Protein AF-A0A3B8X2U0-F1 (afdb_monomer)

pLDDT: mean 86.26, std 19.8, range [30.23, 98.88]

Mean predicted aligned error: 10.4 Å

Foldseek 3Di:
DDDDDDDDPPDDPDPPPPPPPPPPPQQAQDWDWDWDADPVGDDIHTAKIWGAHNNNATAKMFGADPVGTAKMWGFDADPVRQTQKIWIAGPVRHTAKMWGFDADPVRHTAKIWIAGPVRHTPDMDGDDDDDDPDD

Radius of gyration: 26.57 Å; Cα contacts (8 Å, |Δi|>4): 230; chains: 1; bounding box: 84×36×72 Å

Structure (mmCIF, N/CA/C/O backbone):
data_AF-A0A3B8X2U0-F1
#
_entry.id   AF-A0A3B8X2U0-F1
#
loop_
_atom_site.group_PDB
_atom_site.id
_atom_site.type_symbol
_atom_site.label_atom_id
_atom_site.label_alt_id
_atom_site.label_comp_id
_atom_site.label_asym_id
_atom_site.label_entity_id
_atom_site.label_seq_id
_atom_site.pdbx_PDB_ins_code
_atom_site.Cartn_x
_atom_site.Cartn_y
_atom_site.Cartn_z
_atom_site.occupancy
_atom_site.B_iso_or_equiv
_atom_site.auth_seq_id
_atom_site.auth_comp_id
_atom_site.auth_asym_id
_atom_site.auth_atom_id
_atom_site.pdbx_PDB_model_num
ATOM 1 N N . MET A 1 1 ? 64.636 -20.213 53.952 1.00 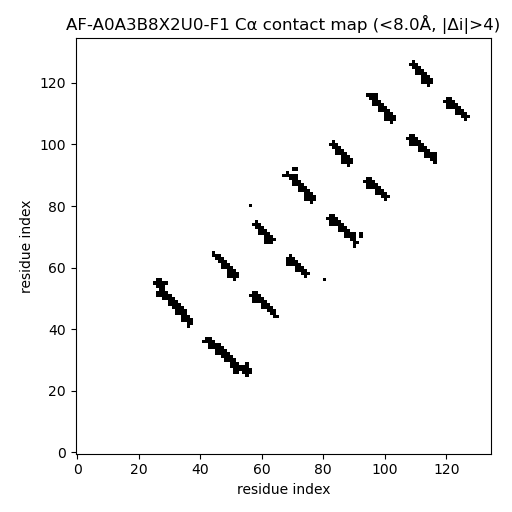46.09 1 MET A N 1
ATOM 2 C CA . MET A 1 1 ? 64.786 -20.760 52.580 1.00 46.09 1 MET A CA 1
ATOM 3 C C . MET A 1 1 ? 63.503 -21.487 52.200 1.00 46.09 1 MET A C 1
ATOM 5 O O . MET A 1 1 ? 63.072 -22.290 53.017 1.00 46.09 1 MET A O 1
ATOM 9 N N . LYS A 1 2 ? 62.954 -21.236 50.995 1.00 30.23 2 LYS A N 1
ATOM 10 C CA . LYS A 1 2 ? 61.635 -21.663 50.437 1.00 30.23 2 LYS A CA 1
ATOM 11 C C . LYS A 1 2 ? 60.567 -20.570 50.551 1.00 30.23 2 LYS A C 1
ATOM 13 O O . LYS A 1 2 ? 60.449 -19.992 51.617 1.00 30.23 2 LYS A O 1
ATOM 18 N N . LYS A 1 3 ? 59.730 -20.262 49.559 1.00 35.09 3 LYS A N 1
ATOM 19 C CA . LYS A 1 3 ? 59.610 -20.566 48.117 1.00 35.09 3 LYS A CA 1
ATOM 20 C C . LYS A 1 3 ? 58.730 -19.425 47.577 1.00 35.09 3 LYS A C 1
ATOM 22 O O . LYS A 1 3 ? 57.723 -19.110 48.200 1.00 35.09 3 LYS A O 1
ATOM 27 N N . TRP A 1 4 ? 59.113 -18.804 46.468 1.00 34.06 4 TRP A N 1
ATOM 28 C CA . TRP A 1 4 ? 58.292 -17.804 45.788 1.00 34.06 4 TRP A CA 1
ATOM 29 C C . TRP A 1 4 ? 57.199 -18.539 45.007 1.00 34.06 4 TRP A C 1
ATOM 31 O O . TRP A 1 4 ? 57.518 -19.435 44.227 1.00 34.06 4 TRP A O 1
ATOM 41 N N . ILE A 1 5 ? 55.930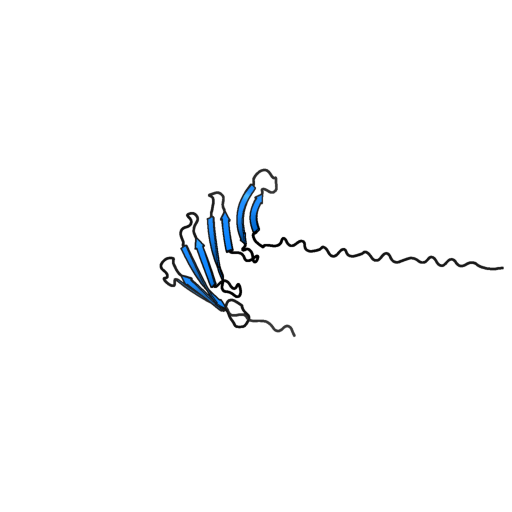 -18.192 45.221 1.00 44.38 5 ILE A N 1
ATOM 42 C CA . ILE A 1 5 ? 54.834 -18.603 44.338 1.00 44.38 5 ILE A CA 1
ATOM 43 C C . ILE A 1 5 ? 54.341 -17.340 43.641 1.00 44.38 5 ILE A C 1
ATOM 45 O O . ILE A 1 5 ? 53.676 -16.499 44.239 1.00 44.38 5 ILE A O 1
ATOM 49 N N . LEU A 1 6 ? 54.719 -17.222 42.368 1.00 41.06 6 LEU A N 1
ATOM 50 C CA . LEU A 1 6 ? 54.038 -16.383 41.394 1.00 41.06 6 LEU A CA 1
ATOM 51 C C . LEU A 1 6 ? 52.610 -16.915 41.232 1.00 41.06 6 LEU A C 1
ATOM 53 O O . LEU A 1 6 ? 52.430 -18.053 40.801 1.00 41.06 6 LEU A O 1
ATOM 57 N N . MET A 1 7 ? 51.604 -16.096 41.527 1.00 38.09 7 MET A N 1
ATOM 58 C CA . MET A 1 7 ? 50.278 -16.283 40.944 1.00 38.09 7 MET A CA 1
ATOM 59 C C . MET A 1 7 ? 50.126 -15.310 39.784 1.00 38.09 7 MET A C 1
ATOM 61 O O . MET A 1 7 ? 50.017 -14.099 39.964 1.00 38.09 7 MET A O 1
ATOM 65 N N . ALA A 1 8 ? 50.159 -15.877 38.581 1.00 41.75 8 ALA A N 1
ATOM 66 C CA . ALA A 1 8 ? 49.764 -15.214 37.357 1.00 41.75 8 ALA A CA 1
ATOM 67 C C . ALA A 1 8 ? 48.284 -14.818 37.467 1.00 41.75 8 ALA A C 1
ATOM 69 O O . ALA A 1 8 ? 47.406 -15.678 37.533 1.00 41.75 8 ALA A O 1
ATOM 70 N N . ALA A 1 9 ? 48.009 -13.515 37.492 1.00 42.97 9 ALA A N 1
ATOM 71 C CA . ALA A 1 9 ? 46.666 -12.996 37.294 1.00 42.97 9 ALA A CA 1
ATOM 72 C C . ALA A 1 9 ? 46.307 -13.172 35.812 1.00 42.97 9 ALA A C 1
ATOM 74 O O . ALA A 1 9 ? 46.669 -12.360 34.962 1.00 42.97 9 ALA A O 1
ATOM 75 N N . LEU A 1 10 ? 45.630 -14.278 35.502 1.00 40.03 10 LEU A N 1
ATOM 76 C CA . LEU A 1 10 ? 45.001 -14.513 34.209 1.00 40.03 10 LEU A CA 1
ATOM 77 C C . LEU A 1 10 ? 43.779 -13.585 34.119 1.00 40.03 10 LEU A C 1
ATOM 79 O O . LEU A 1 10 ? 42.671 -13.942 34.515 1.00 40.03 10 LEU A O 1
ATOM 83 N N . GLY A 1 11 ? 44.008 -12.344 33.688 1.00 41.72 11 GLY A N 1
ATOM 84 C CA . GLY A 1 11 ? 42.946 -11.379 33.436 1.00 41.72 11 GLY A CA 1
ATOM 85 C C . GLY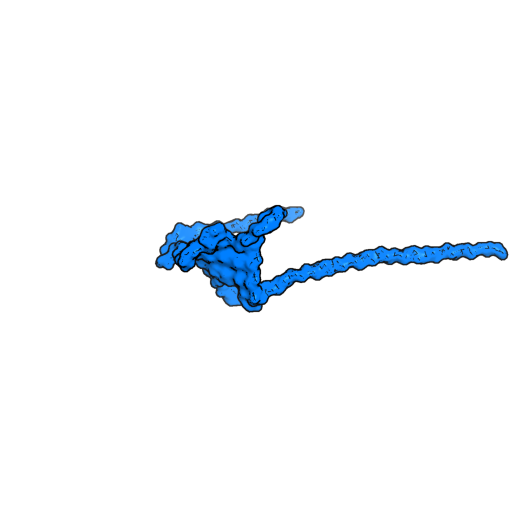 A 1 11 ? 42.049 -11.885 32.312 1.00 41.72 11 GLY A C 1
ATOM 86 O O . GLY A 1 11 ? 42.478 -11.957 31.162 1.00 41.72 11 GLY A O 1
ATOM 87 N N . LEU A 1 12 ? 40.814 -12.253 32.661 1.00 44.03 12 LEU A N 1
ATOM 88 C CA . LEU A 1 12 ? 39.739 -12.533 31.717 1.00 44.03 12 LEU A CA 1
ATOM 89 C C . LEU A 1 12 ? 39.593 -11.345 30.755 1.00 44.03 12 LEU A C 1
ATOM 91 O O . LEU A 1 12 ? 39.121 -10.274 31.137 1.00 44.03 12 LEU A O 1
ATOM 95 N N . PHE A 1 13 ? 39.956 -11.551 29.492 1.00 47.62 13 PHE A N 1
ATOM 96 C CA . PHE A 1 13 ? 39.483 -10.718 28.396 1.00 47.62 13 PHE A CA 1
ATOM 97 C C . PHE A 1 13 ? 37.989 -11.019 28.216 1.00 47.62 13 PHE A C 1
ATOM 99 O O . PHE A 1 13 ? 37.615 -12.024 27.612 1.00 47.62 13 PHE A O 1
ATOM 106 N N . LEU A 1 14 ? 37.120 -10.179 28.780 1.00 48.69 14 LEU A N 1
ATOM 107 C CA . LEU A 1 14 ? 35.721 -10.128 28.360 1.00 48.69 14 LEU A CA 1
ATOM 108 C C . LEU A 1 14 ? 35.706 -9.581 26.927 1.00 48.69 14 LEU A C 1
ATOM 110 O O . LEU A 1 14 ? 36.179 -8.459 26.721 1.00 48.69 14 LEU A O 1
ATOM 114 N N . PRO A 1 15 ? 35.188 -10.309 25.923 1.00 48.44 15 PRO A N 1
ATOM 115 C CA . PRO A 1 15 ? 34.913 -9.678 24.651 1.00 48.44 15 PRO A CA 1
ATOM 116 C C . PRO A 1 15 ? 33.818 -8.641 24.906 1.00 48.44 15 PRO A C 1
ATOM 118 O O . PRO A 1 15 ? 32.704 -8.983 25.307 1.00 48.44 15 PRO A O 1
ATOM 121 N N . LEU A 1 16 ? 34.144 -7.365 24.688 1.00 50.41 16 LEU A N 1
ATOM 122 C CA . LEU A 1 16 ? 33.146 -6.346 24.396 1.00 50.41 16 LEU A CA 1
ATOM 123 C C . LEU A 1 16 ? 32.347 -6.880 23.207 1.00 50.41 16 LEU A C 1
ATOM 125 O O . LEU A 1 16 ? 32.803 -6.824 22.066 1.00 50.41 16 LEU A O 1
ATOM 129 N N . ALA A 1 17 ? 31.173 -7.445 23.482 1.00 56.34 17 ALA A N 1
ATOM 130 C CA . ALA A 1 17 ? 30.149 -7.608 22.475 1.00 56.34 17 ALA A CA 1
ATOM 131 C C . ALA A 1 17 ? 29.809 -6.188 22.028 1.00 56.34 17 ALA A C 1
ATOM 133 O O . ALA A 1 17 ? 29.036 -5.489 22.683 1.00 56.34 17 ALA A O 1
ATOM 134 N N . GLY A 1 18 ? 30.477 -5.724 20.969 1.00 49.34 18 GLY A N 1
ATOM 135 C CA . GLY A 1 18 ? 30.086 -4.517 20.272 1.00 49.34 18 GLY A CA 1
ATOM 136 C C . GLY A 1 18 ? 28.624 -4.708 19.922 1.00 49.34 18 GLY A C 1
ATOM 137 O O . GLY A 1 18 ? 28.290 -5.566 19.105 1.00 49.34 18 GLY A O 1
ATOM 138 N N . GLN A 1 19 ? 27.744 -3.985 20.610 1.00 51.84 19 GLN A N 1
ATOM 139 C CA . GLN A 1 19 ? 26.366 -3.906 20.182 1.00 51.84 19 GLN A CA 1
ATOM 140 C C . GLN A 1 19 ? 26.446 -3.322 18.781 1.00 51.84 19 GLN A C 1
ATOM 142 O O . GLN A 1 19 ? 26.875 -2.181 18.614 1.00 51.84 19 GLN A O 1
ATOM 147 N N . ALA A 1 20 ? 26.136 -4.135 17.772 1.00 50.12 20 ALA A N 1
ATOM 148 C CA . ALA A 1 20 ? 25.879 -3.618 16.448 1.00 50.12 20 ALA A CA 1
ATOM 149 C C . ALA A 1 20 ? 24.769 -2.585 16.646 1.00 50.12 20 ALA A C 1
ATOM 151 O O . ALA A 1 20 ? 23.629 -2.949 16.934 1.00 50.12 20 ALA A O 1
ATOM 152 N N . GLN A 1 21 ? 25.124 -1.298 16.613 1.00 46.69 21 GLN A N 1
ATOM 153 C CA . GLN A 1 21 ? 24.132 -0.255 16.449 1.00 46.69 21 GLN A CA 1
ATOM 154 C C . GLN A 1 21 ? 23.432 -0.616 15.150 1.00 46.69 21 GLN A C 1
ATOM 156 O O . GLN A 1 21 ? 24.053 -0.615 14.086 1.00 46.69 21 GLN A O 1
ATOM 161 N N . ASP A 1 22 ? 22.172 -1.025 15.268 1.00 51.66 22 ASP A N 1
ATOM 162 C CA . ASP A 1 22 ? 21.276 -1.139 14.136 1.00 51.66 22 ASP A CA 1
ATOM 163 C C . ASP A 1 22 ? 21.230 0.257 13.513 1.00 51.66 22 ASP A C 1
ATOM 165 O O . ASP A 1 22 ? 20.518 1.147 13.977 1.00 51.66 22 ASP A O 1
ATOM 169 N N . ASN A 1 23 ? 22.091 0.491 12.520 1.00 58.97 23 ASN A N 1
ATOM 170 C CA . ASN A 1 23 ? 22.091 1.687 11.692 1.00 58.97 23 ASN A CA 1
ATOM 171 C C . ASN A 1 23 ? 20.881 1.594 10.757 1.00 58.97 23 ASN A C 1
ATOM 173 O O . ASN A 1 23 ? 21.008 1.591 9.531 1.00 58.97 23 ASN A O 1
ATOM 177 N N . GLN A 1 24 ? 19.690 1.464 11.341 1.00 69.56 24 GLN A N 1
ATOM 178 C CA . GLN A 1 24 ? 18.444 1.513 10.618 1.00 69.56 24 GLN A CA 1
ATOM 179 C C . GLN A 1 24 ? 18.325 2.932 10.075 1.00 69.56 24 GLN A C 1
ATOM 181 O O . GLN A 1 24 ? 18.129 3.889 10.823 1.00 69.56 24 GLN A O 1
ATOM 186 N N . LEU A 1 25 ? 18.516 3.061 8.761 1.00 77.06 25 LEU A N 1
ATOM 187 C CA . LEU A 1 25 ? 18.392 4.321 8.039 1.00 77.06 25 LEU A CA 1
ATOM 188 C C . LEU A 1 25 ? 17.108 5.038 8.473 1.00 77.06 25 LEU A C 1
ATOM 190 O O . LEU A 1 25 ? 16.016 4.464 8.387 1.00 77.06 25 LEU A O 1
ATOM 194 N N . ASP A 1 26 ? 17.243 6.288 8.924 1.00 89.56 26 ASP A N 1
ATOM 195 C CA . ASP A 1 26 ? 16.085 7.119 9.240 1.00 89.56 26 ASP A CA 1
ATOM 196 C C . ASP A 1 26 ? 15.247 7.284 7.964 1.00 89.56 26 ASP A C 1
ATOM 198 O O . ASP A 1 26 ? 15.733 7.730 6.923 1.00 89.56 26 ASP A O 1
ATOM 202 N N . LYS A 1 27 ? 13.977 6.877 8.028 1.00 92.44 27 LYS A N 1
ATOM 203 C CA . LYS A 1 27 ? 13.074 6.866 6.872 1.00 92.44 27 LYS A CA 1
ATOM 204 C C . LYS A 1 27 ? 12.465 8.236 6.582 1.00 92.44 27 LYS A C 1
ATOM 206 O O . LYS A 1 27 ? 11.654 8.353 5.669 1.00 92.44 27 LYS A O 1
ATOM 211 N N . LYS A 1 28 ? 12.795 9.277 7.343 1.00 95.50 28 LYS A N 1
ATOM 212 C CA . LYS A 1 28 ? 12.270 10.629 7.111 1.00 95.50 28 LYS A CA 1
ATOM 213 C C . LYS A 1 28 ? 12.778 11.203 5.791 1.00 95.50 28 LYS A C 1
ATOM 215 O O . LYS A 1 28 ? 13.974 11.193 5.529 1.00 95.50 28 LYS A O 1
ATOM 220 N N . ASN A 1 29 ? 11.863 11.748 4.986 1.00 94.44 29 ASN A N 1
ATOM 221 C CA . ASN A 1 29 ? 12.157 12.339 3.672 1.00 94.44 29 ASN A CA 1
ATOM 222 C C . ASN A 1 29 ? 12.949 11.402 2.743 1.00 94.44 29 ASN A C 1
ATOM 224 O O . ASN A 1 29 ? 13.764 11.850 1.938 1.00 94.44 29 ASN A O 1
ATOM 228 N N . LEU A 1 30 ? 12.728 10.093 2.873 1.00 96.75 30 LEU A N 1
ATOM 229 C CA . LEU A 1 30 ? 13.494 9.084 2.160 1.00 96.75 30 LEU A CA 1
ATOM 230 C C . LEU A 1 30 ? 12.748 8.598 0.915 1.00 96.75 30 LEU A C 1
ATOM 232 O O . LEU A 1 30 ? 11.539 8.359 0.942 1.00 96.75 30 LEU A O 1
ATOM 236 N N . VAL A 1 31 ? 13.498 8.371 -0.161 1.00 97.88 31 VAL A N 1
ATOM 237 C CA . VAL A 1 31 ? 13.055 7.591 -1.320 1.00 97.88 31 VAL A CA 1
ATOM 238 C C . VAL A 1 31 ? 13.955 6.368 -1.425 1.00 97.88 31 VAL A C 1
ATOM 240 O O . VAL A 1 31 ? 15.163 6.499 -1.611 1.00 97.88 31 VAL A O 1
ATOM 243 N N . ILE A 1 32 ? 13.368 5.180 -1.313 1.00 97.56 32 ILE A N 1
ATOM 244 C CA . ILE A 1 32 ? 14.069 3.907 -1.494 1.00 97.56 32 ILE A CA 1
ATOM 245 C C . ILE A 1 32 ? 13.775 3.400 -2.904 1.00 97.56 32 ILE A C 1
ATOM 247 O O . ILE A 1 32 ? 12.612 3.329 -3.298 1.00 97.56 32 ILE A O 1
ATOM 251 N N . LYS A 1 33 ? 14.825 3.046 -3.653 1.00 97.38 33 LYS A N 1
ATOM 252 C CA . LYS A 1 33 ? 14.722 2.335 -4.934 1.00 97.38 33 LYS A CA 1
ATOM 253 C C . LYS A 1 33 ? 15.300 0.936 -4.774 1.00 97.38 33 LYS A C 1
ATOM 255 O O . LYS A 1 33 ? 16.496 0.794 -4.519 1.00 97.38 33 LYS A O 1
ATOM 260 N N . GLU A 1 34 ? 14.461 -0.067 -4.947 1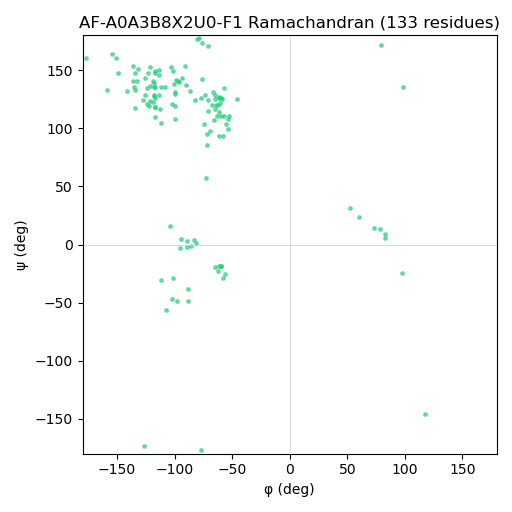.00 96.38 34 GLU A N 1
ATOM 261 C CA . GLU A 1 34 ? 14.806 -1.482 -4.881 1.00 96.38 34 GLU A CA 1
ATOM 262 C C . GLU A 1 34 ? 14.949 -2.012 -6.305 1.00 96.38 34 GLU A C 1
ATOM 264 O O . GLU A 1 34 ? 14.188 -1.643 -7.201 1.00 96.38 34 GLU A O 1
ATOM 269 N N . TRP A 1 35 ? 15.963 -2.839 -6.534 1.00 95.31 35 TRP A N 1
ATOM 270 C CA . TRP A 1 35 ? 16.317 -3.303 -7.867 1.00 95.31 35 TRP A CA 1
ATOM 271 C C . TRP A 1 35 ? 16.571 -4.802 -7.853 1.00 95.31 35 TRP A C 1
ATOM 273 O O . TRP A 1 35 ? 17.374 -5.282 -7.051 1.00 95.31 35 TRP A O 1
ATOM 283 N N . ASN A 1 36 ? 15.987 -5.511 -8.811 1.00 92.69 36 ASN A N 1
ATOM 284 C CA . ASN A 1 36 ? 16.305 -6.907 -9.067 1.00 92.69 36 ASN A CA 1
ATOM 285 C C . ASN A 1 36 ? 17.559 -6.975 -9.938 1.00 92.69 36 ASN A C 1
ATOM 287 O O . ASN A 1 36 ? 17.609 -6.377 -11.013 1.00 92.69 36 ASN A O 1
ATOM 291 N N . THR A 1 37 ? 18.579 -7.686 -9.462 1.00 91.31 37 THR A N 1
ATOM 292 C CA . THR A 1 37 ? 19.849 -7.872 -10.176 1.00 91.31 37 THR A CA 1
ATOM 293 C C . THR A 1 37 ? 20.038 -9.349 -10.487 1.00 91.31 37 THR A C 1
ATOM 295 O O . THR A 1 37 ? 19.802 -10.189 -9.619 1.00 91.31 37 THR A O 1
ATOM 298 N N . ASP A 1 38 ? 20.456 -9.667 -11.713 1.00 86.62 38 ASP A N 1
ATOM 299 C CA . ASP A 1 38 ? 20.806 -11.041 -12.085 1.00 86.62 38 ASP A CA 1
ATOM 300 C C . ASP A 1 38 ? 21.919 -11.576 -11.155 1.00 86.62 38 ASP A C 1
ATOM 302 O O . ASP A 1 38 ? 22.902 -10.860 -10.931 1.00 86.62 38 ASP A O 1
ATOM 306 N N 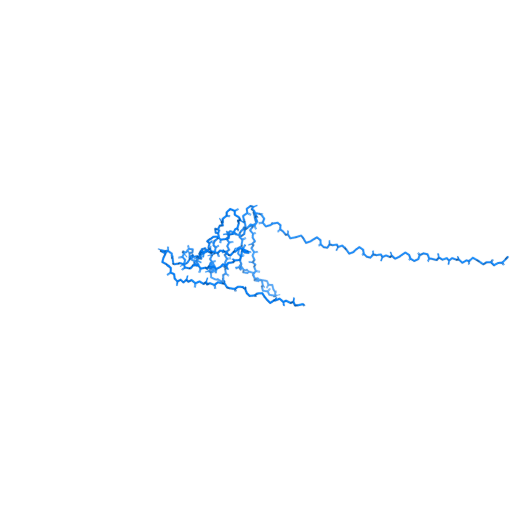. PRO A 1 39 ? 21.819 -12.810 -10.621 1.00 88.44 39 PRO A N 1
ATOM 307 C CA . PRO A 1 39 ? 22.849 -13.390 -9.755 1.00 88.44 39 PRO A CA 1
ATOM 308 C C . PRO A 1 39 ? 24.254 -13.451 -10.376 1.00 88.44 39 PRO A C 1
ATOM 310 O O . PRO A 1 39 ? 25.244 -13.478 -9.650 1.00 88.44 39 PRO A O 1
ATOM 313 N N . ARG A 1 40 ? 24.357 -13.484 -11.709 1.00 88.44 40 ARG A N 1
ATOM 314 C CA . ARG A 1 40 ? 25.615 -13.479 -12.473 1.00 88.44 40 ARG A CA 1
ATOM 315 C C . ARG A 1 40 ? 26.106 -12.063 -12.798 1.00 88.44 40 ARG A C 1
ATOM 317 O O . ARG A 1 40 ? 27.177 -11.910 -13.379 1.00 88.44 40 ARG A O 1
ATOM 324 N N . GLY A 1 41 ? 25.350 -11.038 -12.406 1.00 80.94 41 GLY A N 1
ATOM 325 C CA . GLY A 1 41 ? 25.610 -9.638 -12.717 1.00 80.94 41 GLY A CA 1
ATOM 326 C C . GLY A 1 41 ? 25.176 -9.240 -14.132 1.00 80.94 41 GLY A C 1
ATOM 327 O O . GLY A 1 41 ? 24.791 -10.061 -14.957 1.00 80.94 41 GLY A O 1
ATOM 328 N N . GLY A 1 42 ? 25.223 -7.936 -14.416 1.00 78.81 42 GLY A N 1
ATOM 329 C CA . GLY A 1 42 ? 25.070 -7.393 -15.773 1.00 78.81 42 GLY A CA 1
ATOM 330 C C . GLY A 1 42 ? 23.674 -6.887 -16.152 1.00 78.81 42 GLY A C 1
ATOM 331 O O . GLY A 1 42 ? 23.585 -5.980 -16.973 1.00 78.81 42 GLY A O 1
ATOM 332 N N . HIS A 1 43 ? 22.599 -7.369 -15.521 1.00 86.06 43 HIS A N 1
ATOM 333 C CA . HIS A 1 43 ? 21.247 -6.838 -15.734 1.00 86.06 43 HIS A CA 1
ATOM 334 C C . HIS A 1 43 ? 20.598 -6.428 -14.412 1.00 86.06 43 HIS A C 1
ATOM 336 O O . HIS A 1 43 ? 20.577 -7.201 -13.452 1.00 86.06 43 HIS A O 1
ATOM 342 N N . LYS A 1 44 ? 20.080 -5.196 -14.367 1.00 90.50 44 LYS A N 1
ATOM 343 C CA . LYS A 1 44 ? 19.459 -4.595 -13.187 1.00 90.50 44 LYS A CA 1
ATOM 344 C C . LYS A 1 44 ? 18.153 -3.922 -13.593 1.00 90.50 44 LYS A C 1
ATOM 346 O O . LYS A 1 44 ? 18.167 -2.977 -14.378 1.00 90.50 44 LYS A O 1
ATOM 351 N N . VAL A 1 45 ? 17.041 -4.397 -13.044 1.00 92.19 45 VAL A N 1
ATOM 352 C CA . VAL A 1 45 ? 15.693 -3.880 -13.319 1.00 92.19 45 VAL A CA 1
ATOM 353 C C . VAL A 1 45 ? 15.164 -3.212 -12.064 1.00 92.19 45 VAL A C 1
ATOM 355 O O . VAL A 1 45 ? 15.338 -3.735 -10.963 1.00 92.19 45 VAL A O 1
ATOM 358 N N . LEU A 1 46 ? 14.567 -2.030 -12.214 1.00 95.81 46 LEU A N 1
ATOM 359 C CA . LEU A 1 46 ? 13.894 -1.367 -11.102 1.00 95.81 46 LEU A CA 1
ATOM 360 C C . LEU A 1 46 ? 12.699 -2.227 -10.695 1.00 95.81 46 LEU A C 1
ATOM 362 O O . LEU A 1 46 ? 11.918 -2.604 -11.560 1.00 95.81 46 LEU A O 1
ATOM 366 N N . ASP A 1 47 ? 12.588 -2.542 -9.410 1.00 96.62 47 ASP A N 1
ATOM 367 C CA . ASP A 1 47 ? 11.546 -3.416 -8.871 1.00 96.62 47 ASP A CA 1
ATOM 368 C C . ASP A 1 47 ? 10.528 -2.595 -8.082 1.00 96.62 47 ASP A C 1
ATOM 370 O O . ASP A 1 47 ? 9.354 -2.548 -8.437 1.00 96.62 47 ASP A O 1
ATOM 374 N N . HIS A 1 48 ? 10.994 -1.844 -7.080 1.00 98.12 48 HIS A N 1
ATOM 375 C CA . HIS A 1 48 ? 10.134 -0.992 -6.265 1.00 98.12 48 HIS A CA 1
ATOM 376 C C . HIS A 1 48 ? 10.713 0.405 -6.059 1.00 98.12 48 HIS A C 1
ATOM 378 O O . HIS A 1 48 ? 11.923 0.612 -5.944 1.00 98.12 48 HIS A O 1
ATOM 384 N N . VAL A 1 49 ? 9.819 1.386 -5.965 1.00 98.56 49 VAL A N 1
ATOM 385 C CA . VAL A 1 49 ? 10.123 2.717 -5.440 1.00 98.56 49 VAL A CA 1
ATOM 386 C C . VAL A 1 49 ? 9.175 3.004 -4.288 1.00 98.56 49 VAL A C 1
ATOM 388 O O . VAL A 1 49 ? 7.960 3.019 -4.472 1.00 98.56 49 VAL A O 1
ATOM 391 N N . THR A 1 50 ? 9.732 3.261 -3.107 1.00 98.50 50 THR A N 1
ATOM 392 C CA . THR A 1 50 ? 8.969 3.631 -1.913 1.00 98.50 50 THR A CA 1
ATOM 393 C C . THR A 1 50 ? 9.352 5.031 -1.458 1.00 98.50 50 THR A C 1
ATOM 395 O O . THR A 1 50 ? 10.522 5.300 -1.187 1.00 98.50 50 THR A O 1
ATOM 398 N N . THR A 1 51 ? 8.356 5.898 -1.297 1.00 98.50 51 THR A N 1
ATOM 399 C CA . THR A 1 51 ? 8.537 7.272 -0.812 1.00 98.50 51 THR A CA 1
ATOM 400 C C . THR A 1 51 ? 7.992 7.405 0.605 1.00 98.50 51 THR A C 1
ATOM 402 O O . THR A 1 51 ? 6.886 6.938 0.910 1.00 98.50 51 THR A O 1
ATOM 405 N N . TYR A 1 52 ? 8.752 8.078 1.466 1.00 97.31 52 TYR A N 1
ATOM 406 C CA . TYR A 1 52 ? 8.422 8.322 2.865 1.00 97.31 52 TYR A CA 1
ATOM 407 C C . TYR A 1 52 ? 8.271 9.820 3.167 1.00 97.31 52 TYR A C 1
ATOM 409 O O . TYR A 1 52 ? 8.940 10.669 2.582 1.00 97.31 52 TYR A O 1
ATOM 417 N N . SER A 1 53 ? 7.377 10.140 4.101 1.00 95.56 53 SER A N 1
ATOM 418 C CA . SER A 1 53 ? 7.106 11.495 4.590 1.00 95.56 53 SER A CA 1
ATOM 419 C C . SER A 1 53 ? 8.258 12.052 5.447 1.00 95.56 53 SER A C 1
ATOM 421 O O . SER A 1 53 ? 9.123 11.291 5.894 1.00 95.56 53 SER A O 1
ATOM 423 N N . PRO A 1 54 ? 8.228 13.350 5.810 1.00 94.88 54 PRO A N 1
ATOM 424 C CA . PRO A 1 54 ? 9.137 13.921 6.810 1.00 94.88 54 PRO A CA 1
ATOM 425 C C . PRO A 1 54 ? 9.050 13.274 8.197 1.00 94.88 54 PRO A C 1
ATOM 427 O O . PRO A 1 54 ? 9.965 13.424 8.998 1.00 94.88 54 PRO A O 1
ATOM 430 N N . SER A 1 55 ? 7.959 12.561 8.490 1.00 93.00 55 SER A N 1
ATOM 431 C CA . SER A 1 55 ? 7.764 11.790 9.724 1.00 93.00 55 SER A CA 1
ATOM 432 C C . SER A 1 55 ? 8.158 10.312 9.586 1.00 93.00 55 SER A C 1
ATOM 434 O O . SER A 1 55 ? 7.948 9.536 10.513 1.00 93.00 55 SER A O 1
ATOM 436 N N . GLY A 1 56 ? 8.714 9.902 8.439 1.00 94.38 56 GLY A N 1
ATOM 437 C CA . GLY A 1 56 ? 9.169 8.531 8.188 1.00 94.38 56 GLY A CA 1
ATOM 438 C C . GLY A 1 56 ? 8.050 7.543 7.850 1.00 94.38 56 GLY A C 1
ATOM 439 O O . GLY A 1 56 ? 8.258 6.330 7.859 1.00 94.38 56 GLY A O 1
ATOM 440 N N . GLN A 1 57 ? 6.850 8.034 7.541 1.00 95.38 57 GLN A N 1
ATOM 441 C CA . GLN A 1 57 ? 5.707 7.202 7.175 1.00 95.38 57 GLN A CA 1
ATOM 442 C C . GLN A 1 57 ? 5.681 6.977 5.663 1.00 95.38 57 GLN A C 1
ATOM 444 O O . GLN A 1 57 ? 5.853 7.915 4.892 1.00 95.38 57 GLN A O 1
ATOM 449 N N . LYS A 1 58 ? 5.406 5.748 5.214 1.00 96.31 58 LYS A N 1
ATOM 450 C CA . LYS A 1 58 ? 5.223 5.451 3.783 1.00 96.31 58 LYS A CA 1
ATOM 451 C C . LYS A 1 58 ? 4.033 6.250 3.228 1.00 96.31 58 LYS A C 1
ATOM 453 O O . LYS A 1 58 ? 2.934 6.138 3.788 1.00 96.31 58 LYS A O 1
ATOM 458 N N . ILE A 1 59 ? 4.256 7.002 2.146 1.00 97.81 59 ILE A N 1
ATOM 459 C CA . ILE A 1 59 ? 3.236 7.810 1.446 1.00 97.81 59 ILE A CA 1
ATOM 460 C C . ILE A 1 59 ? 2.901 7.274 0.052 1.00 97.81 59 ILE A C 1
ATOM 462 O O . ILE A 1 59 ? 1.754 7.386 -0.382 1.00 97.81 59 ILE A O 1
ATOM 466 N N . GLU A 1 60 ? 3.864 6.650 -0.626 1.00 98.44 60 GLU A N 1
ATOM 467 C CA . GLU A 1 60 ? 3.683 6.096 -1.967 1.00 98.44 60 GLU A CA 1
ATOM 468 C C . GLU A 1 60 ? 4.571 4.864 -2.162 1.00 98.44 60 GLU A C 1
ATOM 470 O O . GLU A 1 60 ? 5.657 4.767 -1.587 1.00 98.44 60 GLU A O 1
ATOM 475 N N . GLU A 1 61 ? 4.083 3.922 -2.958 1.00 98.56 61 GLU A N 1
ATOM 476 C CA . GLU A 1 61 ? 4.795 2.716 -3.364 1.00 98.56 61 GLU A CA 1
ATOM 477 C C 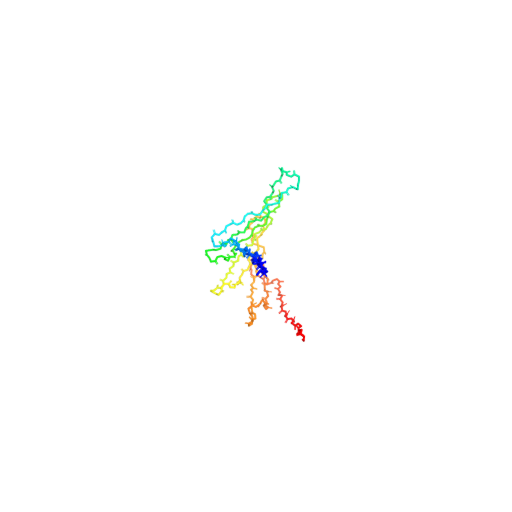. GLU A 1 61 ? 4.468 2.422 -4.824 1.00 98.56 61 GLU A C 1
ATOM 479 O O . GLU A 1 61 ? 3.300 2.458 -5.218 1.00 98.56 61 GLU A O 1
ATOM 484 N N . ILE A 1 62 ? 5.486 2.156 -5.629 1.00 98.69 62 ILE A N 1
ATOM 485 C CA . ILE A 1 62 ? 5.354 1.842 -7.049 1.00 98.69 62 ILE A CA 1
ATOM 486 C C . ILE A 1 62 ? 6.100 0.539 -7.293 1.00 98.69 62 ILE A C 1
ATOM 488 O O . ILE A 1 62 ? 7.287 0.471 -6.984 1.00 98.69 62 ILE A O 1
ATOM 492 N N . GLU A 1 63 ? 5.419 -0.460 -7.848 1.00 98.50 63 GLU A N 1
ATOM 493 C CA . GLU A 1 63 ? 6.057 -1.678 -8.358 1.00 98.50 63 GLU A CA 1
ATOM 494 C C . GLU A 1 63 ? 6.255 -1.534 -9.865 1.00 98.50 63 GLU A C 1
ATOM 496 O O . GLU A 1 63 ? 5.385 -1.013 -10.576 1.00 98.50 63 GLU A O 1
ATOM 501 N N . TYR A 1 64 ? 7.391 -2.016 -10.345 1.00 97.94 64 TYR A N 1
ATOM 502 C CA . TYR A 1 64 ? 7.789 -2.027 -11.739 1.00 97.94 64 TYR A CA 1
ATOM 503 C C . TYR A 1 64 ? 7.957 -3.468 -12.226 1.00 97.94 64 TYR A C 1
ATOM 505 O O . TYR A 1 64 ? 8.318 -4.370 -11.477 1.00 97.94 64 TYR A O 1
ATOM 513 N N . ASP A 1 65 ? 7.695 -3.677 -13.507 1.00 93.38 65 ASP A N 1
ATOM 514 C CA . ASP A 1 65 ? 8.029 -4.887 -14.241 1.00 93.38 65 ASP A CA 1
ATOM 515 C C . ASP A 1 65 ? 8.823 -4.526 -15.509 1.00 93.38 65 ASP A C 1
ATOM 517 O O . ASP A 1 65 ? 9.209 -3.374 -15.729 1.00 93.38 65 ASP A O 1
ATOM 521 N N . SER A 1 66 ? 9.088 -5.512 -16.369 1.00 90.06 66 SER A N 1
ATOM 522 C CA . SER A 1 66 ? 9.830 -5.301 -17.618 1.00 90.06 66 SER A CA 1
ATOM 523 C C . SER A 1 66 ? 9.153 -4.331 -18.598 1.00 90.06 66 SER A C 1
ATOM 525 O O . SER A 1 66 ? 9.815 -3.840 -19.507 1.00 90.06 66 SER A O 1
ATOM 527 N N . ALA A 1 67 ? 7.851 -4.068 -18.449 1.00 92.75 67 ALA A N 1
ATOM 528 C CA . ALA A 1 67 ? 7.091 -3.129 -19.272 1.00 92.75 67 ALA A CA 1
ATOM 529 C C . ALA A 1 67 ? 6.983 -1.723 -18.644 1.00 92.75 67 ALA A C 1
ATOM 531 O O . ALA A 1 67 ? 6.434 -0.816 -19.275 1.00 92.75 67 ALA A O 1
ATOM 532 N N . GLY A 1 68 ? 7.513 -1.515 -17.433 1.00 94.94 68 GLY A N 1
ATOM 533 C CA . GLY A 1 68 ? 7.498 -0.238 -16.720 1.00 94.94 68 GLY A CA 1
ATOM 534 C C . GLY A 1 68 ? 6.719 -0.318 -15.411 1.00 94.94 68 GLY A C 1
ATOM 535 O O . GLY A 1 68 ? 6.763 -1.324 -14.717 1.00 94.94 68 GLY A O 1
ATOM 536 N N . GLN A 1 69 ? 6.032 0.759 -15.021 1.00 97.62 69 GLN A N 1
ATOM 537 C CA . GLN A 1 69 ? 5.203 0.740 -13.811 1.00 97.62 69 GLN A CA 1
ATOM 538 C C . GLN A 1 69 ? 4.125 -0.339 -13.947 1.00 97.62 69 GLN A C 1
ATOM 540 O O . GLN A 1 69 ? 3.326 -0.289 -14.874 1.00 97.62 69 GLN A O 1
ATOM 545 N N . LYS A 1 70 ? 4.037 -1.252 -12.987 1.00 97.88 70 LYS A N 1
ATOM 546 C CA . LYS A 1 70 ? 2.997 -2.281 -12.914 1.00 97.88 70 LYS A CA 1
ATOM 547 C C . LYS A 1 70 ? 1.773 -1.769 -12.159 1.00 97.88 70 LYS A C 1
ATOM 549 O O . LYS A 1 70 ? 0.643 -1.866 -12.639 1.00 97.88 70 LYS A O 1
ATOM 554 N N . TRP A 1 71 ? 1.999 -1.173 -10.991 1.00 98.44 71 TRP A N 1
ATOM 555 C CA . TRP A 1 71 ? 0.972 -0.500 -10.195 1.00 98.44 71 TRP A CA 1
ATOM 556 C C . TRP A 1 71 ? 1.587 0.575 -9.303 1.00 98.44 71 TRP A C 1
ATOM 558 O O . TRP A 1 71 ? 2.789 0.593 -9.050 1.00 98.44 71 TRP A O 1
ATOM 568 N N . ARG A 1 72 ? 0.731 1.461 -8.790 1.00 98.75 72 ARG A N 1
ATOM 569 C CA . ARG A 1 72 ? 1.102 2.459 -7.782 1.00 98.75 72 ARG A CA 1
ATOM 570 C C . ARG A 1 72 ? 0.089 2.484 -6.648 1.00 98.75 72 ARG A C 1
ATOM 572 O O . ARG A 1 72 ? -1.113 2.396 -6.889 1.00 98.75 72 ARG A O 1
ATOM 579 N N . LYS A 1 73 ? 0.564 2.628 -5.416 1.00 98.75 73 LYS A N 1
ATOM 580 C CA 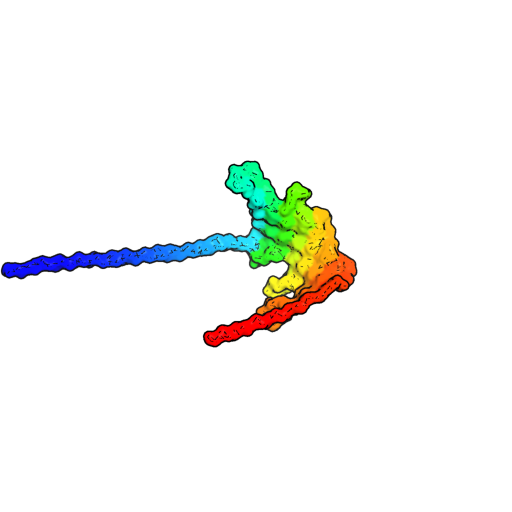. LYS A 1 73 ? -0.248 2.835 -4.219 1.00 98.75 73 LYS A CA 1
ATOM 581 C C . LYS A 1 73 ? 0.078 4.163 -3.572 1.00 98.75 73 LYS A C 1
ATOM 583 O O . LYS A 1 73 ? 1.245 4.520 -3.470 1.00 98.75 73 LYS A O 1
ATOM 588 N N . ARG A 1 74 ? -0.947 4.853 -3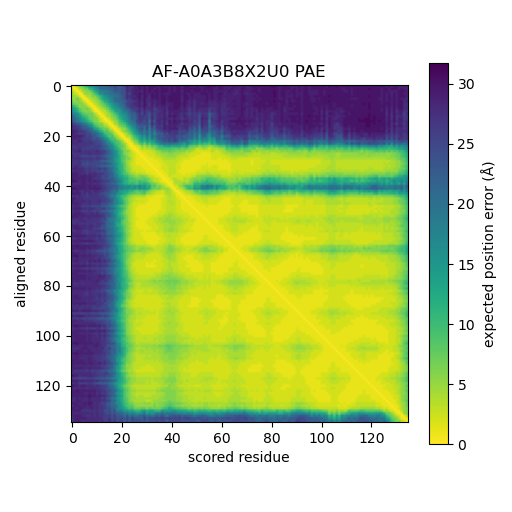.076 1.00 98.69 74 ARG A N 1
ATOM 589 C CA . ARG A 1 74 ? -0.805 6.056 -2.245 1.00 98.69 74 ARG A CA 1
ATOM 590 C C . ARG A 1 74 ? -1.567 5.882 -0.942 1.00 98.69 74 ARG A C 1
ATOM 592 O O . ARG A 1 74 ? -2.662 5.320 -0.949 1.00 98.69 74 ARG A O 1
ATOM 599 N N . PHE A 1 75 ? -1.008 6.404 0.143 1.00 98.56 75 PHE A N 1
ATOM 600 C CA . PHE A 1 75 ? -1.570 6.286 1.483 1.00 98.56 75 PHE A CA 1
ATOM 601 C C . PHE A 1 75 ? -1.926 7.660 2.051 1.00 98.56 75 PHE A C 1
ATOM 603 O O . PHE A 1 75 ? -1.082 8.552 2.102 1.00 98.56 75 PHE A O 1
ATOM 610 N N . GLU A 1 76 ? -3.160 7.804 2.520 1.00 97.69 76 GLU A N 1
ATOM 611 C CA . GLU A 1 76 ? -3.589 8.905 3.385 1.00 97.69 76 GLU A CA 1
ATOM 612 C C . GLU A 1 76 ? -3.656 8.426 4.827 1.00 97.69 76 GLU A C 1
ATOM 614 O O . GLU A 1 76 ? -3.917 7.247 5.090 1.00 97.69 76 GLU A O 1
ATOM 619 N N . ARG A 1 77 ? -3.409 9.341 5.763 1.00 96.62 77 ARG A N 1
ATOM 620 C CA . ARG A 1 77 ? -3.345 9.035 7.189 1.00 96.62 77 ARG A CA 1
ATOM 621 C C . ARG A 1 77 ? -4.092 10.069 8.016 1.00 96.62 77 ARG A C 1
ATOM 623 O O . ARG A 1 77 ? -4.222 11.216 7.600 1.00 96.62 77 ARG A O 1
ATOM 630 N N . ASP A 1 78 ? -4.568 9.648 9.181 1.00 94.44 78 ASP A N 1
ATOM 631 C CA . ASP A 1 78 ? -5.099 10.551 10.200 1.00 94.44 78 ASP A CA 1
ATOM 632 C C . ASP A 1 78 ? -3.975 11.234 11.004 1.00 94.44 78 ASP A C 1
ATOM 634 O O . ASP A 1 78 ? -2.786 10.962 10.818 1.00 94.44 78 ASP A O 1
ATOM 638 N N . ALA A 1 79 ? -4.358 12.117 11.930 1.00 92.44 79 ALA A N 1
ATOM 639 C CA . ALA A 1 79 ? -3.426 12.820 12.814 1.00 92.44 79 ALA A CA 1
ATOM 640 C C . ALA A 1 79 ? -2.624 11.878 13.736 1.00 92.44 79 ALA A C 1
ATOM 642 O O . ALA A 1 79 ? -1.538 12.240 14.183 1.00 92.44 79 ALA A O 1
ATOM 643 N N . ALA A 1 80 ? -3.127 10.667 13.997 1.00 91.44 80 ALA A N 1
ATOM 644 C CA . ALA A 1 80 ? -2.425 9.637 14.759 1.00 91.44 80 ALA A CA 1
ATOM 645 C C . ALA A 1 80 ? -1.481 8.787 13.881 1.00 91.44 80 ALA A C 1
ATOM 647 O O . ALA A 1 80 ? -0.809 7.885 14.382 1.00 91.44 80 ALA A O 1
ATOM 648 N N . GLY A 1 81 ? -1.415 9.051 12.571 1.00 92.50 81 GLY A N 1
ATOM 649 C CA . GLY A 1 81 ? -0.563 8.349 11.614 1.00 92.50 81 GLY A CA 1
ATOM 650 C C . GLY A 1 81 ? -1.132 7.026 11.089 1.00 92.50 81 GLY A C 1
ATOM 651 O O . GLY A 1 81 ? -0.441 6.321 10.336 1.00 92.50 81 GLY A O 1
ATOM 652 N N . LYS A 1 82 ? -2.373 6.663 11.438 1.00 95.00 82 LYS A N 1
ATOM 653 C CA . LYS A 1 82 ? -3.030 5.454 10.917 1.00 95.00 82 LYS A CA 1
ATOM 654 C C . LYS A 1 82 ? -3.502 5.690 9.492 1.00 95.00 82 LYS A C 1
ATOM 656 O O . LYS A 1 82 ? -3.960 6.775 9.161 1.00 95.00 82 LYS A O 1
ATOM 661 N N . VAL A 1 83 ? -3.401 4.666 8.644 1.00 97.44 83 VAL A N 1
ATOM 662 C CA . VAL A 1 83 ? -3.837 4.755 7.242 1.00 97.44 83 VAL A CA 1
ATOM 663 C C . VAL A 1 83 ? -5.359 4.816 7.181 1.00 97.44 83 VAL A C 1
ATOM 665 O O . VAL A 1 83 ? -6.033 3.843 7.498 1.00 97.44 83 VAL A O 1
ATOM 668 N N . THR A 1 84 ? -5.905 5.933 6.723 1.00 97.88 84 THR A N 1
ATOM 669 C CA . THR A 1 84 ? -7.350 6.102 6.530 1.00 97.88 84 THR A CA 1
ATOM 670 C C . THR A 1 84 ? -7.778 5.648 5.143 1.00 97.88 84 THR A C 1
ATOM 672 O O . THR A 1 84 ? -8.810 4.985 5.015 1.00 97.88 84 THR A O 1
ATOM 675 N N . THR A 1 85 ? -6.950 5.924 4.128 1.00 98.50 85 THR A N 1
ATOM 676 C CA . THR A 1 85 ? -7.217 5.568 2.732 1.00 98.50 85 THR A CA 1
ATOM 677 C C . THR A 1 85 ? -5.984 4.970 2.052 1.00 98.50 85 THR A C 1
ATOM 679 O O . THR A 1 85 ? -4.879 5.498 2.166 1.00 98.50 85 THR A O 1
ATOM 682 N N . GLU A 1 86 ? -6.172 3.887 1.297 1.00 98.75 86 GLU A N 1
ATOM 683 C CA . GLU A 1 86 ? -5.183 3.343 0.354 1.00 98.75 86 GLU A CA 1
ATOM 684 C C . GLU A 1 86 ? -5.755 3.419 -1.063 1.00 98.75 86 GLU A C 1
ATOM 686 O O . GLU A 1 86 ? -6.767 2.784 -1.357 1.00 98.75 86 GLU A O 1
ATOM 691 N N . TYR A 1 87 ? -5.106 4.168 -1.949 1.00 98.88 87 TYR A N 1
ATOM 692 C CA . TYR A 1 87 ? -5.461 4.245 -3.367 1.00 98.88 87 TYR A CA 1
ATOM 693 C C . TYR A 1 87 ? -4.598 3.286 -4.171 1.00 98.88 87 TYR A C 1
ATOM 695 O O . TYR A 1 87 ? -3.395 3.222 -3.932 1.00 98.88 87 TYR A O 1
ATOM 703 N N . VAL A 1 88 ? -5.184 2.599 -5.151 1.00 98.75 88 VAL A N 1
ATOM 704 C CA . VAL A 1 88 ? -4.476 1.689 -6.061 1.00 98.75 88 VAL A CA 1
ATOM 705 C C . VAL A 1 88 ? -4.684 2.151 -7.497 1.00 98.75 88 VAL A C 1
ATOM 707 O O . VAL A 1 88 ? -5.820 2.250 -7.966 1.00 98.75 88 VAL A O 1
ATOM 710 N N . TYR A 1 89 ? -3.585 2.402 -8.197 1.00 98.81 89 TYR A N 1
ATOM 711 C CA . TYR A 1 89 ? -3.544 2.852 -9.581 1.00 98.81 89 TYR A CA 1
ATOM 712 C C . TYR A 1 89 ? -2.927 1.778 -10.476 1.00 98.81 89 TYR A C 1
ATOM 714 O O . TYR A 1 89 ? -2.058 1.020 -10.039 1.00 98.81 89 TYR A O 1
ATOM 722 N N . ASP A 1 90 ? -3.355 1.741 -11.734 1.00 98.50 90 ASP A N 1
ATOM 723 C CA . ASP A 1 90 ? -2.755 0.879 -12.752 1.00 98.50 90 ASP A CA 1
ATOM 724 C C . ASP A 1 90 ? -1.421 1.427 -13.296 1.00 98.50 90 ASP A C 1
ATOM 726 O O . ASP A 1 90 ? -0.913 2.471 -12.872 1.00 98.50 90 ASP A O 1
ATOM 730 N N . ASN A 1 91 ? -0.861 0.715 -14.274 1.00 98.06 91 ASN A N 1
ATOM 731 C CA . ASN A 1 91 ? 0.353 1.084 -15.002 1.00 98.06 91 ASN A CA 1
ATOM 732 C C . ASN A 1 91 ? 0.282 2.429 -15.744 1.00 98.06 91 ASN A C 1
ATOM 734 O O . ASN A 1 91 ? 1.310 3.007 -16.080 1.00 98.06 91 ASN A O 1
ATOM 738 N N . ARG A 1 92 ? -0.922 2.952 -15.991 1.00 97.62 92 ARG A N 1
ATOM 739 C CA . ARG A 1 92 ? -1.167 4.246 -16.645 1.00 97.62 92 ARG A CA 1
ATOM 740 C C . ARG A 1 92 ? -1.582 5.320 -15.644 1.00 97.62 92 ARG A C 1
ATOM 742 O O . ARG A 1 92 ? -2.109 6.355 -16.041 1.00 97.62 92 ARG A O 1
ATOM 749 N N . ASN A 1 93 ? -1.363 5.081 -14.350 1.00 98.12 93 ASN A N 1
ATOM 750 C CA . ASN A 1 93 ? -1.735 5.981 -13.262 1.00 98.12 93 ASN A CA 1
ATOM 751 C C . ASN A 1 93 ? -3.237 6.290 -13.168 1.00 98.12 93 ASN A C 1
ATOM 753 O O . ASN A 1 93 ? -3.627 7.289 -12.562 1.00 98.12 93 ASN A O 1
ATOM 757 N N . ARG A 1 94 ? -4.097 5.417 -13.699 1.00 98.50 94 ARG A N 1
ATOM 758 C CA . ARG A 1 94 ? -5.549 5.534 -13.541 1.00 98.50 94 ARG A CA 1
ATOM 759 C C . ARG A 1 94 ? -5.962 4.844 -12.250 1.00 98.50 94 ARG A C 1
ATOM 761 O O . ARG A 1 94 ? -5.542 3.716 -11.989 1.00 98.50 94 ARG A O 1
ATOM 768 N N . LEU A 1 95 ? -6.777 5.519 -11.440 1.00 98.75 95 LEU A N 1
ATOM 769 C CA . LEU A 1 95 ? -7.308 4.945 -10.205 1.00 98.75 95 LEU A CA 1
ATOM 770 C C . LEU A 1 95 ? -8.154 3.714 -10.548 1.00 98.75 95 LEU A C 1
ATOM 772 O O . LEU A 1 95 ? -9.068 3.804 -11.363 1.00 98.75 95 LEU A O 1
ATOM 776 N N . GLN A 1 96 ? -7.851 2.582 -9.918 1.00 98.62 96 GLN A N 1
ATOM 777 C CA . GLN A 1 96 ? -8.579 1.323 -10.089 1.00 98.62 96 GLN A CA 1
ATOM 778 C C . GLN A 1 96 ? -9.517 1.076 -8.912 1.00 98.62 96 GLN A C 1
ATOM 780 O O . GLN A 1 96 ? -10.690 0.765 -9.097 1.00 98.62 96 GLN A O 1
ATOM 785 N N . THR A 1 97 ? -9.016 1.255 -7.690 1.00 98.75 97 THR A N 1
ATOM 786 C CA . THR A 1 97 ? -9.807 1.145 -6.460 1.00 98.75 97 THR A CA 1
ATOM 787 C C . THR A 1 97 ? -9.220 2.038 -5.380 1.00 98.75 97 THR A C 1
ATOM 789 O O . THR A 1 97 ? -8.042 2.397 -5.432 1.00 98.75 97 THR A O 1
ATOM 792 N N . TYR A 1 98 ? -10.021 2.352 -4.370 1.00 98.88 98 TYR A N 1
ATOM 793 C CA . TYR A 1 98 ? -9.502 2.851 -3.103 1.00 98.88 98 TYR A CA 1
ATOM 794 C C . TYR A 1 98 ? -10.132 2.091 -1.942 1.00 98.88 98 TYR A C 1
ATOM 796 O O . TYR A 1 98 ? -11.256 1.588 -2.035 1.00 98.88 98 TYR A O 1
ATOM 804 N N . LYS A 1 99 ? -9.387 1.980 -0.848 1.00 98.81 99 LYS A N 1
ATOM 805 C CA . LYS A 1 99 ? -9.798 1.277 0.363 1.00 98.81 99 LYS A CA 1
ATOM 806 C C . LYS A 1 99 ? -9.863 2.248 1.522 1.00 98.81 99 LYS A C 1
ATOM 808 O O . LYS A 1 99 ? -8.953 3.056 1.661 1.00 98.81 99 LYS A O 1
ATOM 813 N N . LYS A 1 100 ? -10.888 2.129 2.361 1.00 98.75 100 LYS A N 1
ATOM 814 C CA . LYS A 1 100 ? -10.985 2.832 3.646 1.00 98.75 100 LYS A CA 1
ATOM 815 C C . LYS A 1 100 ? -10.934 1.839 4.793 1.00 98.75 100 LYS A C 1
ATOM 817 O O . LYS A 1 100 ? -11.441 0.723 4.651 1.00 98.75 100 LYS A O 1
ATOM 822 N N . PHE A 1 101 ? -10.333 2.244 5.905 1.00 98.50 101 PHE A N 1
ATOM 823 C CA . PHE A 1 101 ? -10.106 1.365 7.048 1.00 98.50 101 PHE A CA 1
ATOM 824 C C . PHE A 1 101 ? -10.757 1.905 8.317 1.00 98.50 101 PHE A C 1
ATOM 826 O O . PHE A 1 101 ? -10.622 3.079 8.649 1.00 98.50 101 PHE A O 1
ATOM 833 N N . GLU A 1 102 ? -11.400 1.008 9.054 1.00 97.94 102 GLU A N 1
ATOM 834 C CA . GLU A 1 102 ? -11.717 1.197 10.466 1.00 97.94 102 GLU A CA 1
ATOM 835 C C . GLU A 1 102 ? -10.741 0.388 11.313 1.00 97.94 102 GLU A C 1
ATOM 837 O O . GLU A 1 102 ? -10.243 -0.658 10.885 1.00 97.94 102 GLU A O 1
ATOM 842 N N . TYR A 1 103 ? -10.505 0.844 12.538 1.00 97.38 103 TYR A N 1
ATOM 843 C CA . TYR A 1 103 ? -9.588 0.212 13.477 1.00 97.38 103 TYR A CA 1
ATOM 844 C C . TYR A 1 103 ? -10.312 -0.150 14.775 1.00 97.38 103 TYR A C 1
ATOM 846 O O . TYR A 1 103 ? -11.243 0.539 15.183 1.00 97.38 103 TYR A O 1
ATOM 854 N N . ASN A 1 104 ? -9.893 -1.240 15.414 1.00 96.12 104 ASN A N 1
ATOM 855 C CA . ASN A 1 104 ? -10.383 -1.621 16.735 1.00 96.12 104 ASN A CA 1
ATOM 856 C C . ASN A 1 104 ? -9.670 -0.826 17.842 1.00 96.12 104 ASN A C 1
ATOM 858 O O . ASN A 1 104 ? -8.754 -0.041 17.577 1.00 96.12 104 ASN A O 1
ATOM 862 N N . GLU A 1 105 ? -10.082 -1.053 19.089 1.00 94.50 105 GLU A N 1
ATOM 863 C CA . GLU A 1 105 ? -9.518 -0.400 20.279 1.00 94.50 105 GLU A CA 1
ATOM 864 C C . GLU A 1 105 ? -8.007 -0.638 20.449 1.00 94.50 105 GLU A C 1
ATOM 866 O O . GLU A 1 105 ? -7.287 0.242 20.908 1.00 94.50 105 GLU A O 1
ATOM 871 N N . PHE A 1 106 ? -7.493 -1.771 19.961 1.00 93.50 106 PHE A N 1
ATOM 872 C CA . PHE A 1 106 ? -6.063 -2.104 19.963 1.00 93.50 106 PHE A CA 1
ATOM 873 C C . PHE A 1 106 ? -5.287 -1.488 18.788 1.00 93.50 106 PHE A C 1
ATOM 875 O O . PHE A 1 106 ? -4.112 -1.789 18.584 1.00 93.50 106 PHE A O 1
ATOM 882 N N . GLY A 1 107 ? -5.940 -0.673 17.955 1.00 94.50 107 GLY A N 1
ATOM 883 C CA . GLY A 1 107 ? -5.326 -0.040 16.791 1.00 94.50 107 GLY A CA 1
ATOM 884 C C . GLY A 1 107 ? -5.050 -0.975 15.612 1.00 94.50 107 GLY A C 1
ATOM 885 O O . GLY A 1 107 ? -4.334 -0.585 14.691 1.00 94.50 107 GLY A O 1
ATOM 886 N N . ARG A 1 108 ? -5.631 -2.180 15.593 1.00 95.56 108 ARG A N 1
ATOM 887 C CA . ARG A 1 108 ? -5.563 -3.116 14.460 1.00 95.56 108 ARG A CA 1
ATOM 888 C C . ARG A 1 108 ? -6.734 -2.887 13.507 1.00 95.56 108 ARG A C 1
ATOM 890 O O . ARG A 1 108 ? -7.776 -2.388 13.925 1.00 95.56 108 ARG A O 1
ATOM 897 N N . LYS A 1 109 ? -6.577 -3.223 12.222 1.00 97.12 109 LYS A N 1
ATOM 898 C CA . LYS A 1 109 ? -7.651 -3.065 11.222 1.00 97.12 109 LYS A CA 1
ATOM 899 C C . LYS A 1 109 ? -8.867 -3.886 11.652 1.00 97.12 109 LYS A C 1
ATOM 901 O O . LYS A 1 109 ? -8.729 -5.074 11.877 1.00 97.12 109 LYS A O 1
ATOM 906 N N . LYS A 1 110 ? -10.038 -3.267 11.754 1.00 98.00 110 LYS A N 1
ATOM 907 C CA . LYS A 1 110 ? -11.316 -3.913 12.087 1.00 98.00 110 LYS A CA 1
ATOM 908 C C . LYS A 1 110 ? -12.122 -4.205 10.826 1.00 98.00 110 LYS A C 1
ATOM 910 O O . LYS A 1 110 ? -12.578 -5.326 10.627 1.00 98.00 110 LYS A O 1
ATOM 915 N N . VAL A 1 111 ? -12.246 -3.204 9.955 1.00 98.56 111 VAL A N 1
ATOM 916 C CA . VAL A 1 111 ? -12.994 -3.296 8.695 1.00 98.56 111 VAL A CA 1
ATOM 917 C C . VAL A 1 111 ? -12.190 -2.643 7.578 1.00 98.56 111 VAL A C 1
ATOM 919 O O . VAL A 1 111 ? -11.558 -1.607 7.778 1.00 98.56 111 VAL A O 1
ATOM 922 N N . GLN A 1 112 ? -12.215 -3.244 6.392 1.00 98.62 112 GLN A N 1
ATOM 923 C CA . GLN A 1 112 ? -11.754 -2.639 5.148 1.00 98.62 112 GLN A CA 1
ATOM 924 C C . GLN A 1 112 ? -12.920 -2.558 4.164 1.00 98.62 112 GLN A C 1
ATOM 926 O O . GLN A 1 112 ? -13.462 -3.583 3.751 1.00 98.62 112 GLN A O 1
ATOM 931 N N . TYR A 1 113 ? -13.226 -1.350 3.709 1.00 98.88 113 TYR A N 1
ATOM 932 C CA . TYR A 1 113 ? -14.168 -1.092 2.625 1.00 98.88 113 TYR A CA 1
ATOM 933 C C . TYR A 1 113 ? -13.392 -0.860 1.340 1.00 98.88 113 TYR A C 1
ATOM 935 O O . TYR A 1 113 ? -12.453 -0.071 1.338 1.00 98.88 113 TYR A O 1
ATOM 943 N N . THR A 1 114 ? -13.763 -1.524 0.250 1.00 98.88 114 THR A N 1
ATOM 944 C CA . THR A 1 114 ? -13.128 -1.341 -1.062 1.00 98.88 114 THR A CA 1
ATOM 945 C C . THR A 1 114 ? -14.129 -0.717 -2.015 1.00 98.88 114 THR A C 1
ATOM 947 O O . THR A 1 114 ? -15.232 -1.235 -2.164 1.00 98.88 114 THR A O 1
ATOM 950 N N . TYR A 1 115 ? -13.742 0.363 -2.680 1.00 98.88 115 TYR A N 1
ATOM 951 C CA . TYR A 1 115 ? -14.585 1.113 -3.600 1.00 98.88 115 TYR A CA 1
ATOM 952 C C . TYR A 1 115 ? -13.958 1.160 -4.990 1.00 98.88 115 TYR A C 1
ATOM 954 O O . TYR A 1 115 ? -12.735 1.119 -5.142 1.00 98.88 115 TYR A O 1
ATOM 962 N N . ASN A 1 116 ? -14.804 1.286 -6.007 1.00 98.69 116 ASN A N 1
ATOM 963 C CA . ASN A 1 116 ? -14.361 1.636 -7.350 1.00 98.69 116 ASN A CA 1
ATOM 964 C C . ASN A 1 116 ? -14.032 3.145 -7.440 1.00 98.69 116 ASN A C 1
ATOM 966 O O . ASN A 1 116 ? -14.339 3.899 -6.514 1.00 98.69 116 ASN A O 1
ATOM 970 N N . PRO A 1 117 ? -13.477 3.632 -8.563 1.00 98.62 117 PRO A N 1
ATOM 971 C CA . PRO A 1 117 ? -13.079 5.037 -8.702 1.00 98.62 117 PRO A CA 1
ATOM 972 C C . PRO A 1 117 ? -14.252 6.026 -8.663 1.00 98.62 117 PRO A C 1
ATOM 974 O O . PRO A 1 117 ? -14.048 7.206 -8.411 1.00 98.62 117 PRO A O 1
ATOM 977 N N . LYS A 1 118 ? -15.481 5.551 -8.906 1.00 98.38 118 LYS A N 1
ATOM 978 C CA . LYS A 1 118 ? -16.720 6.344 -8.841 1.00 98.38 118 LYS A CA 1
ATOM 979 C C . LYS A 1 118 ? -17.354 6.344 -7.441 1.00 98.38 118 LYS A C 1
ATOM 981 O O . LYS A 1 118 ? -18.443 6.877 -7.274 1.00 98.38 118 LYS A O 1
ATOM 986 N N . GLY A 1 119 ? -16.721 5.705 -6.457 1.00 98.44 119 GLY A N 1
ATOM 987 C CA . GLY A 1 119 ? -17.207 5.625 -5.080 1.00 98.44 119 GLY A CA 1
ATOM 988 C C . GLY A 1 119 ? -18.253 4.541 -4.809 1.00 98.44 119 GLY A C 1
ATOM 989 O O . GLY A 1 119 ? -18.798 4.483 -3.710 1.00 98.44 119 GLY A O 1
ATOM 990 N N . LYS A 1 120 ? -18.520 3.637 -5.760 1.00 98.62 120 LYS A N 1
ATOM 991 C CA . LYS A 1 120 ? -19.377 2.468 -5.510 1.00 98.62 120 LYS A CA 1
ATOM 992 C C . LYS A 1 120 ? -18.623 1.457 -4.650 1.00 98.62 120 LYS A C 1
ATOM 994 O O . LYS A 1 120 ? -17.517 1.053 -5.012 1.00 98.62 120 LYS A O 1
ATOM 999 N N . LEU A 1 121 ? -19.244 1.011 -3.559 1.00 98.75 121 LEU A N 1
ATOM 1000 C CA . LEU A 1 121 ? -18.716 -0.061 -2.717 1.00 98.75 121 LEU A CA 1
ATOM 1001 C C . LEU A 1 121 ? -18.669 -1.377 -3.509 1.00 98.75 121 LEU A C 1
ATOM 1003 O O . LEU A 1 121 ? -19.672 -1.813 -4.072 1.00 98.75 121 LEU A O 1
ATOM 1007 N N . LEU A 1 122 ? -17.489 -1.983 -3.562 1.00 98.62 122 LEU A N 1
ATOM 1008 C CA . LEU A 1 122 ? -17.221 -3.256 -4.231 1.00 98.62 122 LEU A CA 1
ATOM 1009 C C . LEU A 1 122 ? -17.147 -4.425 -3.249 1.00 98.62 122 LEU A C 1
ATOM 1011 O O . LEU A 1 122 ? -17.437 -5.553 -3.628 1.00 98.62 122 LEU A O 1
ATOM 1015 N N . GLY A 1 123 ? -16.747 -4.174 -2.001 1.00 98.62 123 GLY A N 1
ATOM 1016 C CA . GLY A 1 123 ? -16.646 -5.229 -1.002 1.00 98.62 123 GLY A CA 1
ATOM 1017 C C . GLY A 1 123 ? -16.241 -4.731 0.376 1.00 98.62 123 GLY A C 1
ATOM 1018 O O . GLY A 1 123 ? -15.666 -3.649 0.525 1.00 98.62 123 GLY A O 1
ATOM 1019 N N . ILE A 1 124 ? -16.534 -5.563 1.371 1.00 98.75 124 ILE A N 1
ATOM 1020 C CA . ILE A 1 124 ? -16.209 -5.352 2.780 1.00 98.75 124 ILE A CA 1
ATOM 1021 C C . ILE A 1 124 ? -15.401 -6.558 3.256 1.00 98.75 124 ILE A C 1
ATOM 1023 O O . ILE A 1 124 ? -15.755 -7.699 2.965 1.00 98.75 124 ILE A O 1
ATOM 1027 N N . LYS A 1 125 ? -14.318 -6.310 3.989 1.00 98.62 125 LYS A N 1
ATOM 1028 C CA . LYS A 1 125 ? -13.550 -7.342 4.688 1.00 98.62 125 LYS A CA 1
ATOM 1029 C C . LYS A 1 125 ? -13.514 -7.014 6.175 1.00 98.62 125 LYS A C 1
ATOM 1031 O O . LYS A 1 125 ? -12.992 -5.966 6.550 1.00 98.62 125 LYS A O 1
ATOM 1036 N N . ASN A 1 126 ? -14.052 -7.914 6.992 1.00 98.50 126 ASN A N 1
ATOM 1037 C CA . ASN A 1 126 ? -13.988 -7.836 8.449 1.00 98.50 126 ASN A CA 1
ATOM 1038 C C . ASN A 1 126 ? -12.789 -8.639 8.954 1.00 98.50 126 ASN A C 1
ATOM 1040 O O . ASN A 1 126 ? -12.458 -9.682 8.390 1.00 98.50 126 ASN A O 1
ATOM 1044 N N . TYR A 1 127 ? -12.142 -8.136 9.998 1.00 97.38 127 TYR A N 1
ATOM 1045 C CA . TYR A 1 127 ? -10.983 -8.763 10.616 1.00 97.38 127 TYR A CA 1
ATOM 1046 C C . TYR A 1 127 ? -11.298 -9.123 12.062 1.00 97.38 127 TYR A C 1
ATOM 1048 O O . TYR A 1 127 ? -11.712 -8.271 12.849 1.00 97.38 127 TYR A O 1
ATOM 1056 N N . GLU A 1 128 ? -11.037 -10.378 12.405 1.00 95.94 128 GLU A N 1
ATOM 1057 C CA . GLU A 1 128 ? -11.104 -10.899 13.762 1.00 95.94 128 GLU A CA 1
ATOM 1058 C C . GLU A 1 128 ? -9.710 -11.375 14.174 1.00 95.94 128 GLU A C 1
ATOM 1060 O O . GLU A 1 128 ? -8.993 -11.994 13.385 1.00 95.94 128 GLU A O 1
ATOM 1065 N N . TYR A 1 129 ? -9.304 -11.038 15.396 1.00 93.75 129 TYR A N 1
ATOM 1066 C CA . TYR A 1 129 ? -7.998 -11.403 15.933 1.00 93.75 129 TYR A 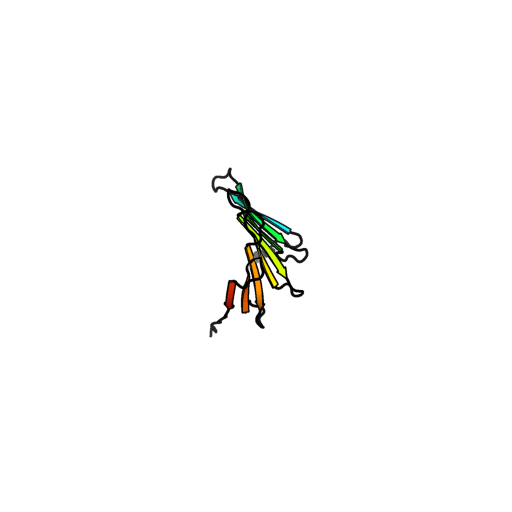CA 1
ATOM 1067 C C . TYR A 1 129 ? -8.192 -12.304 17.141 1.00 93.75 129 TYR A C 1
ATOM 1069 O O . TYR A 1 129 ? -8.609 -11.841 18.200 1.00 93.75 129 TYR A O 1
ATOM 1077 N N . ILE A 1 130 ? -7.841 -13.573 16.976 1.00 92.50 130 ILE A N 1
ATOM 1078 C CA . ILE A 1 130 ? -7.879 -14.573 18.037 1.00 92.50 130 ILE A CA 1
ATOM 1079 C C . ILE A 1 130 ? -6.452 -14.714 18.562 1.00 92.50 130 ILE A C 1
ATOM 1081 O O . ILE A 1 130 ? -5.534 -15.017 17.801 1.00 92.50 130 ILE A O 1
ATOM 1085 N N . ALA A 1 131 ? -6.252 -14.427 19.845 1.00 86.38 131 ALA A N 1
ATOM 1086 C CA . ALA A 1 131 ? -4.978 -14.651 20.514 1.00 86.38 131 ALA A CA 1
ATOM 1087 C C . ALA A 1 131 ? -5.084 -15.926 21.348 1.00 86.38 131 ALA A C 1
ATOM 1089 O O . ALA A 1 131 ? -5.925 -16.016 22.244 1.00 86.38 131 ALA A O 1
ATOM 1090 N N . GLU A 1 132 ? -4.225 -16.901 21.073 1.00 85.25 132 GLU A N 1
ATOM 1091 C CA . GLU A 1 132 ? -4.056 -18.040 21.966 1.00 85.25 132 GLU A CA 1
ATOM 1092 C C . GLU A 1 132 ? -3.332 -17.561 23.229 1.00 85.25 132 GLU A C 1
ATOM 1094 O O . GLU A 1 132 ? -2.264 -16.950 23.160 1.00 85.25 132 GLU A O 1
ATOM 1099 N N . LYS A 1 133 ? -3.929 -17.796 24.403 1.00 75.06 133 LYS A N 1
ATOM 1100 C CA . LYS A 1 133 ? -3.220 -17.616 25.672 1.00 75.06 133 LYS A CA 1
ATOM 1101 C C . LYS A 1 133 ? -2.255 -18.782 25.832 1.00 75.06 133 LYS A C 1
ATOM 1103 O O . LYS A 1 133 ? -2.683 -19.877 26.195 1.00 75.06 133 LYS A O 1
ATOM 1108 N N . THR A 1 134 ? -0.971 -18.549 25.603 1.00 66.38 134 THR A N 1
ATOM 1109 C CA . THR A 1 134 ? 0.064 -19.465 26.084 1.00 66.38 134 THR A CA 1
ATOM 1110 C C . THR A 1 134 ? 0.015 -19.446 27.615 1.00 66.38 134 THR A C 1
ATOM 1112 O O . THR A 1 134 ? 0.078 -18.371 28.216 1.00 66.38 134 THR A O 1
ATOM 1115 N N . ARG A 1 135 ? -0.236 -20.613 28.218 1.00 60.94 135 ARG A N 1
ATOM 1116 C CA . ARG A 1 135 ? -0.261 -20.812 29.676 1.00 60.94 135 ARG A CA 1
ATOM 1117 C C . ARG A 1 135 ? 1.144 -20.801 30.256 1.00 60.94 135 ARG A C 1
ATOM 1119 O O . ARG A 1 135 ? 2.060 -21.261 29.540 1.00 60.94 135 ARG A O 1
#

Secondary structure (DSSP, 8-state):
---------------------------TT-EEEEEEE-TTSS-EEEEEEEEE-TTS-EEEEEEEETTEEEEEEEEEE-TTS-EEEEEEE-TTS-EEEEEEEEE-TTSSEEEEEEE-TTS-EEEEEE---PPP---

Solvent-accessible surface area (backbone atoms only — not comparable to full-atom values): 8217 Å² total; per-residue (Å²): 138,88,79,90,78,87,78,80,81,80,74,79,80,72,77,79,75,73,73,77,72,78,79,69,73,76,42,43,66,30,73,48,77,42,64,51,61,47,95,88,56,96,49,76,44,66,34,37,39,40,35,26,34,79,86,40,45,75,40,36,40,34,40,36,48,99,91,39,57,55,33,35,37,40,50,41,58,49,97,87,66,48,66,42,33,42,39,37,22,40,57,83,70,44,69,57,32,36,33,39,51,43,61,43,97,88,70,45,72,31,36,38,41,33,22,38,74,86,68,49,79,73,48,77,47,79,57,86,87,85,78,82,81,84,126

Sequence (135 aa):
MKKWILMAALGLFLPLAGQAQDNQLDKKNLVIKEWNTDPRGGHKVLDHVTTYSPSGQKIEEIEYDSAGQKWRKRFERDAAGKVTTEYVYDNRNRLQTYKKFEYNEFGRKKVQYTYNPKGKLLGIKNYEYIAEKTR

Nearest PDB structures (foldseek):
  7vfm-assembly1_A  TM=5.443E-01  e=5.510E-04  Staphylococcus aureus subsp. aureus USA300
  7vfn-assembly2_C  TM=5.548E-01  e=1.222E-03  Staphylococcus aureus subsp. aureus USA300
  8fjp-assembly1_A  TM=5.147E-01  e=7.040E-03  Aedes aegypti
  8r54-assembly1_A  TM=3.114E-01  e=3.281E-02  Mus musculus
  6fay-assembly1_A  TM=2.608E-01  e=6.898E-02  Mus musculus